Protein AF-A0A7C4WLZ7-F1 (afdb_monomer_lite)

pLDDT: mean 94.86, std 8.34, range [53.56, 98.69]

Secondary structure (DSSP, 8-state):
--TTTSSS---EE-TTT--EE-GGGEETTEEHHHHHHB-TTTSSSB-SEE-TTT--EE-GGGEEEETTEEEEHHHHHHTT-----

Radius of gyration: 16.03 Å; chains: 1; bounding box: 34×20×45 Å

Structure (mmCIF, N/CA/C/O backbone):
data_AF-A0A7C4WLZ7-F1
#
_entry.id   AF-A0A7C4WLZ7-F1
#
loop_
_atom_site.group_PDB
_atom_site.id
_atom_site.type_symbol
_atom_site.label_atom_id
_atom_site.label_alt_id
_atom_site.label_comp_id
_atom_site.label_asym_id
_atom_site.label_entity_id
_atom_site.label_seq_id
_atom_site.pdbx_PDB_ins_code
_atom_site.Cartn_x
_atom_site.Cartn_y
_atom_site.Cartn_z
_atom_site.occupancy
_atom_site.B_iso_or_equiv
_atom_site.auth_seq_id
_atom_site.auth_comp_id
_atom_site.auth_asym_id
_atom_site.auth_atom_id
_atom_site.pdbx_PDB_model_num
ATOM 1 N N . MET A 1 1 ? 6.759 -5.981 -22.118 1.00 95.00 1 MET A N 1
ATOM 2 C CA . MET A 1 1 ? 6.384 -4.550 -22.131 1.00 95.00 1 MET A CA 1
ATOM 3 C C . MET A 1 1 ? 6.158 -4.087 -20.696 1.00 95.00 1 MET A C 1
ATOM 5 O O . MET A 1 1 ? 5.784 -4.938 -19.898 1.00 95.00 1 MET A O 1
ATOM 9 N N . CYS A 1 2 ? 6.395 -2.812 -20.360 1.00 98.44 2 CYS A N 1
ATOM 10 C CA . CYS A 1 2 ? 6.009 -2.230 -19.066 1.00 98.44 2 CYS A CA 1
ATOM 11 C C . CYS A 1 2 ? 4.489 -2.287 -18.886 1.00 98.44 2 CYS A C 1
ATOM 13 O O . CYS A 1 2 ? 3.746 -1.848 -19.761 1.00 98.44 2 CYS A O 1
ATOM 15 N N . GLU A 1 3 ? 4.028 -2.802 -17.750 1.00 98.50 3 GLU A N 1
ATOM 16 C CA . GLU A 1 3 ? 2.597 -2.950 -17.463 1.00 98.50 3 GLU A CA 1
ATOM 17 C C . GLU A 1 3 ? 1.917 -1.652 -17.000 1.00 98.50 3 GLU A C 1
ATOM 19 O O . GLU A 1 3 ? 0.689 -1.599 -16.969 1.00 98.50 3 GLU A O 1
ATOM 24 N N . ILE A 1 4 ? 2.690 -0.609 -16.666 1.00 97.88 4 ILE A N 1
ATOM 25 C CA . ILE A 1 4 ? 2.170 0.708 -16.267 1.00 97.88 4 ILE A CA 1
ATOM 26 C C . ILE A 1 4 ? 2.097 1.636 -17.481 1.00 97.88 4 ILE A C 1
ATOM 28 O O . ILE A 1 4 ? 1.005 1.883 -17.984 1.00 97.88 4 ILE A O 1
ATOM 32 N N . CYS A 1 5 ? 3.234 2.108 -17.998 1.00 97.75 5 CYS A N 1
ATOM 33 C CA . CYS A 1 5 ? 3.224 3.068 -19.105 1.00 97.75 5 CYS A CA 1
ATOM 34 C C . CYS A 1 5 ? 2.906 2.454 -20.4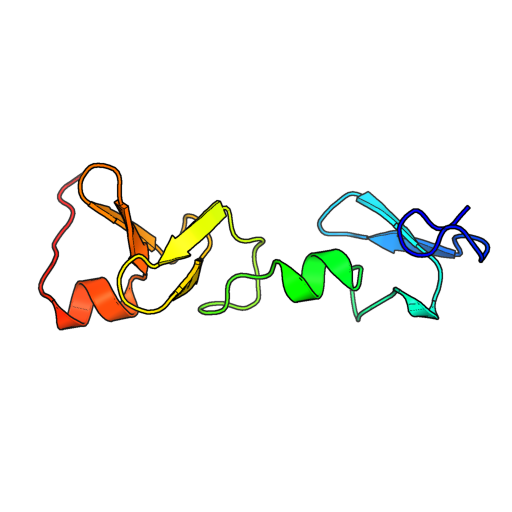76 1.00 97.75 5 CYS A C 1
ATOM 36 O O . CYS A 1 5 ? 2.514 3.175 -21.380 1.00 97.75 5 CYS A O 1
ATOM 38 N N . ARG A 1 6 ? 3.094 1.138 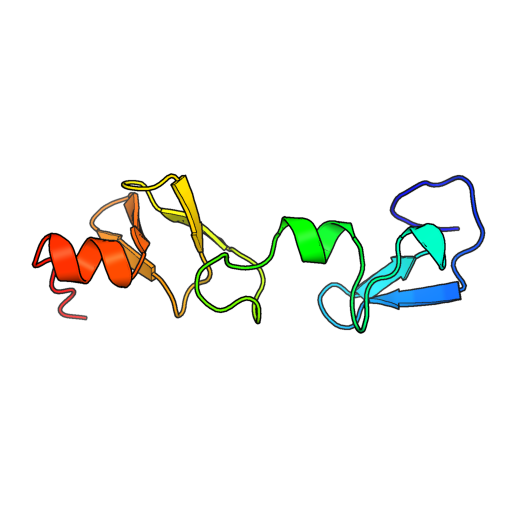-20.665 1.00 97.69 6 ARG A N 1
ATOM 39 C CA . ARG A 1 6 ? 2.950 0.430 -21.960 1.00 97.69 6 ARG A CA 1
ATOM 40 C C . ARG A 1 6 ? 3.812 0.958 -23.119 1.00 97.69 6 ARG A C 1
ATOM 42 O O . ARG A 1 6 ? 3.667 0.478 -24.237 1.00 97.69 6 ARG A O 1
ATOM 49 N N . GLU A 1 7 ? 4.740 1.871 -22.854 1.00 97.81 7 GLU A N 1
ATOM 50 C CA . GLU A 1 7 ? 5.611 2.485 -23.866 1.00 97.81 7 GLU A CA 1
ATOM 51 C C . GLU A 1 7 ? 7.025 1.891 -23.875 1.00 97.81 7 GLU A C 1
ATOM 53 O O . GLU A 1 7 ? 7.663 1.781 -24.920 1.00 97.81 7 GLU A O 1
ATOM 58 N N . LYS A 1 8 ? 7.537 1.507 -22.700 1.00 98.06 8 LYS A N 1
ATOM 59 C CA . LYS A 1 8 ? 8.933 1.084 -22.502 1.00 98.06 8 LYS A CA 1
ATOM 60 C C . LYS A 1 8 ? 9.040 -0.415 -22.234 1.00 98.06 8 LYS A C 1
ATOM 62 O O . LYS A 1 8 ? 8.111 -1.049 -21.727 1.00 98.06 8 LYS A O 1
ATOM 67 N N . ALA A 1 9 ? 10.208 -0.995 -22.511 1.00 98.19 9 ALA A N 1
ATOM 68 C CA . ALA A 1 9 ? 10.514 -2.365 -22.106 1.00 98.19 9 ALA A CA 1
ATOM 69 C C . ALA A 1 9 ? 10.495 -2.500 -20.570 1.00 98.19 9 ALA A C 1
ATOM 71 O O . ALA A 1 9 ? 10.916 -1.595 -19.852 1.00 98.19 9 ALA A O 1
ATOM 72 N N . ALA A 1 10 ? 9.998 -3.632 -20.063 1.00 97.94 10 ALA A N 1
ATOM 73 C CA . ALA A 1 10 ? 10.016 -3.910 -18.630 1.00 97.94 10 ALA A CA 1
ATOM 74 C C . ALA A 1 10 ? 11.372 -4.493 -18.228 1.00 97.94 10 ALA A C 1
ATOM 76 O O . ALA A 1 10 ? 11.780 -5.515 -18.783 1.00 97.94 10 ALA A O 1
ATOM 77 N N . THR A 1 11 ? 12.025 -3.865 -17.255 1.00 97.94 11 THR A N 1
ATOM 78 C CA . THR A 1 11 ? 13.366 -4.224 -16.771 1.00 97.94 11 THR A CA 1
ATOM 79 C C . THR A 1 11 ? 13.346 -4.793 -15.354 1.00 97.94 11 THR A C 1
ATOM 81 O O . THR A 1 11 ? 14.316 -5.421 -14.940 1.00 97.94 11 THR A O 1
ATOM 84 N N . ARG A 1 12 ? 12.242 -4.624 -14.614 1.00 97.44 12 ARG A N 1
ATOM 85 C CA . ARG A 1 12 ? 12.104 -5.042 -13.210 1.00 97.44 12 ARG A CA 1
ATOM 86 C C . ARG A 1 12 ? 10.748 -5.677 -12.934 1.00 97.44 12 ARG A C 1
ATOM 88 O O . ARG A 1 12 ? 9.790 -5.425 -13.662 1.00 97.44 12 ARG A O 1
ATOM 95 N N . THR A 1 13 ? 10.662 -6.437 -11.848 1.00 97.81 13 THR A N 1
ATOM 96 C CA . THR A 1 13 ? 9.421 -7.037 -11.340 1.00 97.81 13 THR A CA 1
ATOM 97 C C . THR A 1 13 ? 9.144 -6.493 -9.943 1.00 97.81 13 THR A C 1
ATOM 99 O O . THR A 1 13 ? 10.017 -6.536 -9.084 1.00 97.81 13 THR A O 1
ATOM 102 N N . CYS A 1 14 ? 7.948 -5.948 -9.717 1.00 97.19 14 CYS A N 1
ATOM 103 C CA . CYS A 1 14 ? 7.537 -5.396 -8.426 1.00 97.19 14 CYS A CA 1
ATOM 104 C C . CYS A 1 14 ? 7.387 -6.489 -7.368 1.00 97.19 14 CYS A C 1
ATOM 106 O O . CYS A 1 14 ? 6.600 -7.413 -7.553 1.00 97.19 14 CYS A O 1
ATOM 108 N N . GLU A 1 15 ? 8.061 -6.327 -6.228 1.00 95.25 15 GLU A N 1
ATOM 109 C CA . GLU A 1 15 ? 8.033 -7.303 -5.129 1.00 95.25 15 GLU A CA 1
ATOM 110 C C . GLU A 1 15 ? 6.681 -7.331 -4.394 1.00 95.25 15 GLU A C 1
ATOM 112 O O . GLU A 1 15 ? 6.330 -8.334 -3.784 1.00 95.25 15 GLU A O 1
ATOM 117 N N . LEU A 1 16 ? 5.888 -6.253 -4.490 1.00 94.12 16 LEU A N 1
ATOM 118 C CA . LEU A 1 16 ? 4.579 -6.147 -3.835 1.00 94.12 16 LEU A CA 1
ATOM 119 C C . LEU A 1 16 ? 3.409 -6.686 -4.667 1.00 94.12 16 LEU A C 1
ATOM 121 O O . LEU A 1 16 ? 2.471 -7.235 -4.100 1.00 94.12 16 LEU A O 1
ATOM 125 N N . CYS A 1 17 ? 3.412 -6.493 -5.990 1.00 95.62 17 CYS A N 1
ATOM 126 C CA . CYS A 1 17 ? 2.272 -6.870 -6.841 1.00 95.62 17 CYS A CA 1
ATOM 127 C C . CYS A 1 17 ? 2.622 -7.747 -8.047 1.00 95.62 17 CYS A C 1
ATOM 129 O O . CYS A 1 17 ? 1.728 -8.099 -8.810 1.00 95.62 17 CYS A O 1
ATOM 131 N N . GLY A 1 18 ? 3.901 -8.051 -8.275 1.00 96.56 18 GLY A N 1
ATOM 132 C CA . GLY A 1 18 ? 4.348 -8.904 -9.378 1.00 96.56 18 GLY A CA 1
ATOM 133 C C . GLY A 1 18 ? 4.364 -8.253 -10.765 1.00 96.56 18 GLY A C 1
ATOM 134 O O . GLY A 1 18 ? 4.874 -8.865 -11.700 1.00 96.56 18 GLY A O 1
ATOM 135 N N . ARG A 1 19 ? 3.868 -7.016 -10.929 1.00 97.31 19 ARG A N 1
ATOM 136 C CA . ARG A 1 19 ? 3.917 -6.307 -12.223 1.00 97.31 19 ARG A CA 1
ATOM 137 C C . ARG A 1 19 ? 5.351 -6.125 -12.711 1.00 97.31 19 ARG A C 1
ATOM 139 O O . ARG A 1 19 ? 6.223 -5.688 -11.956 1.00 97.31 19 ARG A O 1
ATOM 146 N N . ARG A 1 20 ? 5.565 -6.355 -14.000 1.00 98.25 20 ARG A N 1
ATOM 147 C CA . ARG A 1 20 ? 6.791 -6.053 -14.732 1.00 98.25 20 ARG A CA 1
ATOM 148 C C . ARG A 1 20 ? 6.765 -4.605 -15.214 1.00 98.25 20 ARG A C 1
ATOM 150 O O . ARG A 1 20 ? 5.903 -4.208 -15.999 1.00 98.25 20 ARG A O 1
ATOM 157 N N . VAL A 1 21 ? 7.725 -3.801 -14.768 1.00 98.50 21 VAL A N 1
ATOM 158 C CA . VAL A 1 21 ? 7.762 -2.355 -15.030 1.00 98.50 21 VAL A CA 1
ATOM 159 C C . VAL A 1 21 ? 9.112 -1.898 -15.574 1.00 98.50 21 VAL A C 1
ATOM 161 O O . VAL A 1 21 ? 10.125 -2.585 -15.432 1.00 98.50 21 VAL A O 1
ATOM 164 N N . CYS A 1 22 ? 9.112 -0.757 -16.261 1.00 98.44 22 CYS A N 1
ATOM 165 C CA . CYS A 1 22 ? 10.334 -0.073 -16.682 1.00 98.44 22 CYS A CA 1
ATOM 166 C C . CYS A 1 22 ? 10.951 0.713 -15.514 1.00 98.44 22 CYS A C 1
ATOM 168 O O . CYS A 1 22 ? 10.271 0.982 -14.524 1.00 98.44 22 CYS A O 1
ATOM 170 N N . ASP A 1 23 ? 12.207 1.144 -15.644 1.00 97.44 23 ASP A N 1
ATOM 171 C CA . ASP A 1 23 ? 12.905 1.890 -14.586 1.00 97.44 23 ASP A CA 1
ATOM 172 C C . ASP A 1 23 ? 12.226 3.217 -14.204 1.00 97.44 23 ASP A C 1
ATOM 174 O O . ASP A 1 23 ? 12.298 3.626 -13.051 1.00 97.44 23 ASP A O 1
ATOM 178 N N . ALA A 1 24 ? 11.514 3.873 -15.129 1.00 97.88 24 ALA A N 1
ATOM 179 C CA . ALA A 1 24 ? 10.791 5.117 -14.827 1.00 97.88 24 ALA A CA 1
ATOM 180 C C . ALA A 1 24 ? 9.593 4.899 -13.877 1.00 97.88 24 ALA A C 1
ATOM 182 O O . ALA A 1 24 ? 9.272 5.755 -13.051 1.00 97.88 24 ALA A O 1
ATOM 183 N N . ASP A 1 25 ? 8.967 3.725 -13.970 1.00 98.31 25 ASP A N 1
ATOM 184 C CA . ASP A 1 25 ? 7.838 3.313 -13.132 1.00 98.31 25 ASP A CA 1
ATOM 185 C C . ASP A 1 25 ? 8.291 2.503 -11.906 1.00 98.31 25 ASP A C 1
ATOM 187 O O . ASP A 1 25 ? 7.463 1.986 -11.152 1.00 98.31 25 ASP A O 1
ATOM 191 N N . TRP A 1 26 ? 9.603 2.368 -11.699 1.00 97.88 26 TRP A N 1
ATOM 192 C CA . TRP A 1 26 ? 10.179 1.703 -10.541 1.00 97.88 26 TRP A CA 1
ATOM 193 C C . TRP A 1 26 ? 10.358 2.674 -9.373 1.00 97.88 26 TRP A C 1
ATOM 195 O O . TRP A 1 26 ? 10.726 3.838 -9.535 1.00 97.88 26 TRP A O 1
ATOM 205 N N . ARG A 1 27 ? 10.113 2.166 -8.174 1.00 94.88 27 ARG A N 1
ATOM 206 C CA . ARG A 1 27 ? 10.435 2.743 -6.868 1.00 94.88 27 ARG A CA 1
ATOM 207 C C . ARG A 1 27 ? 11.235 1.705 -6.103 1.00 94.88 27 ARG A C 1
ATOM 209 O O . ARG A 1 27 ? 11.159 0.524 -6.417 1.00 94.88 27 ARG A O 1
ATOM 216 N N . SER A 1 28 ? 12.027 2.125 -5.127 1.00 88.12 28 SER A N 1
ATOM 217 C CA . SER A 1 28 ? 12.939 1.249 -4.381 1.00 88.12 28 SER A CA 1
ATOM 218 C C . SER A 1 28 ? 12.235 0.020 -3.765 1.00 88.12 28 SER A C 1
ATOM 220 O O . SER A 1 28 ? 11.775 0.078 -2.629 1.00 88.12 28 SER A O 1
ATOM 222 N N . GLY A 1 29 ? 12.155 -1.084 -4.525 1.00 90.81 29 GLY A N 1
ATOM 223 C CA . GLY A 1 29 ? 11.502 -2.357 -4.173 1.00 90.81 29 GLY A CA 1
ATOM 224 C C . GLY A 1 29 ? 10.109 -2.595 -4.792 1.00 90.81 29 GLY A C 1
ATOM 225 O O . GLY A 1 29 ? 9.591 -3.709 -4.753 1.00 90.81 29 GLY A O 1
ATOM 226 N N . TYR A 1 30 ? 9.461 -1.593 -5.393 1.00 96.81 30 TYR A N 1
ATOM 227 C CA . TYR A 1 30 ? 8.087 -1.724 -5.900 1.00 96.81 30 TYR A CA 1
ATOM 228 C C . TYR A 1 30 ? 7.768 -0.760 -7.046 1.00 96.81 30 TYR A C 1
ATOM 230 O O . TYR A 1 30 ? 8.556 0.107 -7.378 1.00 96.81 30 TYR A O 1
ATOM 238 N N . CYS A 1 31 ? 6.623 -0.905 -7.712 1.00 98.00 31 CYS A N 1
ATOM 239 C CA . CYS A 1 31 ? 6.255 -0.005 -8.807 1.00 98.00 31 CYS A CA 1
ATOM 240 C C . CYS A 1 31 ? 5.544 1.268 -8.316 1.00 98.00 31 CYS A C 1
ATOM 242 O O . CYS A 1 31 ? 4.944 1.281 -7.243 1.00 98.00 31 CYS A O 1
ATOM 244 N N . ALA A 1 32 ? 5.528 2.315 -9.141 1.00 97.88 32 ALA A N 1
ATOM 245 C CA . ALA A 1 32 ? 4.831 3.576 -8.866 1.00 97.88 32 ALA A CA 1
ATOM 246 C C . ALA A 1 32 ? 3.330 3.386 -8.557 1.00 97.88 32 ALA A C 1
ATOM 248 O O . ALA A 1 32 ? 2.752 4.114 -7.758 1.00 97.88 32 ALA A O 1
ATOM 249 N N . ALA A 1 33 ? 2.686 2.366 -9.135 1.00 97.69 33 ALA A N 1
ATOM 250 C CA . ALA A 1 33 ? 1.302 2.035 -8.791 1.00 97.69 33 ALA A CA 1
ATOM 251 C C . ALA A 1 33 ? 1.167 1.530 -7.343 1.00 97.69 33 ALA A C 1
ATOM 253 O O . ALA A 1 33 ? 0.227 1.910 -6.649 1.00 97.69 33 ALA A O 1
ATOM 254 N N . CYS A 1 34 ? 2.105 0.701 -6.873 1.00 97.50 34 CYS A N 1
ATOM 255 C CA . CYS A 1 34 ? 2.127 0.265 -5.479 1.00 97.50 34 CYS A CA 1
ATOM 256 C C . CYS A 1 34 ? 2.419 1.428 -4.532 1.00 97.50 34 CYS A C 1
ATOM 258 O O . CYS A 1 34 ? 1.755 1.505 -3.509 1.00 97.50 34 CYS A O 1
ATOM 260 N N . GLU A 1 35 ? 3.330 2.341 -4.887 1.00 97.31 35 GLU A N 1
ATOM 261 C CA . GLU A 1 35 ? 3.616 3.563 -4.114 1.00 97.31 35 GLU A CA 1
ATOM 262 C C . GLU A 1 35 ? 2.335 4.335 -3.779 1.00 97.31 35 GLU A C 1
ATOM 264 O O . GLU A 1 35 ? 2.054 4.611 -2.614 1.00 97.31 35 GLU A O 1
ATOM 269 N N . ASN A 1 36 ? 1.512 4.585 -4.799 1.00 96.75 36 ASN A N 1
ATOM 270 C CA . ASN A 1 36 ? 0.247 5.310 -4.672 1.00 96.75 36 ASN A CA 1
ATOM 271 C C . ASN A 1 36 ? -0.843 4.525 -3.928 1.00 96.75 36 ASN A C 1
ATOM 273 O O . ASN A 1 36 ? -1.835 5.109 -3.504 1.00 96.75 36 ASN A O 1
ATOM 277 N N . ALA A 1 37 ? -0.679 3.209 -3.783 1.00 97.75 37 ALA A N 1
ATOM 278 C CA . ALA A 1 37 ? -1.634 2.328 -3.123 1.00 97.75 37 ALA A CA 1
ATOM 279 C C . ALA A 1 37 ? -1.195 1.911 -1.710 1.00 97.75 37 ALA A C 1
ATOM 281 O O . ALA A 1 37 ? -1.929 1.175 -1.044 1.00 97.75 37 ALA A O 1
ATOM 282 N N . LEU A 1 38 ? -0.017 2.340 -1.238 1.00 97.81 38 LEU A N 1
ATOM 283 C CA . LEU A 1 38 ? 0.469 2.020 0.101 1.00 97.81 38 LEU A CA 1
ATOM 284 C C . LEU A 1 38 ? -0.454 2.595 1.179 1.00 97.81 38 LEU A C 1
ATOM 286 O O . LEU A 1 38 ? -1.002 3.690 1.068 1.00 97.81 38 LEU A O 1
ATOM 290 N N . CYS A 1 39 ? -0.576 1.857 2.279 1.00 98.31 39 CYS A N 1
ATOM 291 C CA . CYS A 1 39 ? -1.196 2.357 3.490 1.00 98.31 39 CYS A CA 1
ATOM 292 C C . CYS A 1 39 ? -0.464 3.615 3.969 1.00 98.31 39 CYS A C 1
ATOM 294 O O . CYS A 1 39 ? 0.721 3.569 4.287 1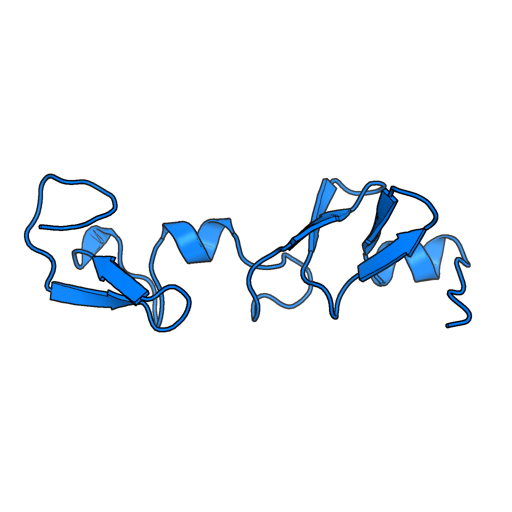.00 98.31 39 CYS A O 1
ATOM 296 N N . GLN A 1 40 ? -1.201 4.710 4.118 1.00 98.44 40 GLN A N 1
ATOM 297 C CA . GLN A 1 40 ? -0.683 6.008 4.559 1.00 98.44 40 GLN A CA 1
ATOM 298 C C . GLN A 1 40 ? -0.519 6.109 6.087 1.00 98.44 40 GLN A C 1
ATOM 300 O O . GLN A 1 40 ? -0.306 7.194 6.623 1.00 98.44 40 GLN A O 1
ATOM 305 N N . VAL A 1 41 ? -0.670 4.989 6.804 1.00 97.94 41 VAL A N 1
ATOM 306 C CA . VAL A 1 41 ? -0.364 4.874 8.239 1.00 97.94 41 VAL A CA 1
ATOM 307 C C . VAL A 1 41 ? 0.988 4.192 8.432 1.00 97.94 41 VAL A C 1
ATOM 309 O O . VAL A 1 41 ? 1.835 4.716 9.144 1.00 97.94 41 VAL A O 1
ATOM 312 N N . CYS A 1 42 ? 1.214 3.037 7.795 1.00 97.56 42 CYS A N 1
ATOM 313 C CA . CYS A 1 42 ? 2.448 2.272 7.996 1.00 97.56 42 CYS A CA 1
ATOM 314 C C . CYS A 1 42 ? 3.450 2.339 6.840 1.00 97.56 42 CYS A C 1
ATOM 316 O O . CYS A 1 42 ? 4.593 1.948 7.050 1.00 97.56 42 CYS A O 1
ATOM 318 N N . HIS A 1 43 ? 3.046 2.765 5.637 1.00 95.50 43 HIS A N 1
ATOM 319 C CA . HIS A 1 43 ? 3.866 2.797 4.415 1.00 95.50 43 HIS A CA 1
ATOM 320 C C . HIS A 1 43 ? 4.543 1.462 4.043 1.00 95.50 43 HIS A C 1
ATOM 322 O O . HIS A 1 43 ? 5.521 1.440 3.304 1.00 95.50 43 HIS A O 1
ATOM 328 N N . LYS A 1 44 ? 4.023 0.335 4.550 1.00 93.56 44 LYS A N 1
ATOM 329 C CA . LYS A 1 44 ? 4.617 -1.005 4.376 1.00 93.56 44 LYS A CA 1
ATOM 330 C C . LYS A 1 44 ? 3.758 -1.969 3.564 1.00 93.56 44 LYS A C 1
ATOM 332 O O . LYS A 1 44 ? 4.291 -2.867 2.926 1.00 93.56 44 LYS A O 1
ATOM 337 N N . ARG A 1 45 ? 2.432 -1.824 3.620 1.00 95.62 45 ARG A N 1
ATOM 338 C CA . ARG A 1 45 ? 1.465 -2.748 3.004 1.00 95.62 45 ARG A CA 1
ATOM 339 C C . ARG A 1 45 ? 0.552 -1.999 2.053 1.00 95.62 45 ARG A C 1
ATOM 341 O O . ARG A 1 45 ? 0.273 -0.822 2.285 1.00 95.62 45 ARG A O 1
ATOM 348 N N . LEU A 1 46 ? 0.056 -2.690 1.032 1.00 96.88 46 LEU A N 1
ATOM 349 C CA . LEU A 1 46 ? -0.986 -2.153 0.163 1.00 96.88 46 LEU A CA 1
ATOM 350 C C . LEU A 1 46 ? -2.268 -1.908 0.966 1.00 96.88 46 LEU A C 1
ATOM 352 O O . LEU A 1 46 ? -2.586 -2.633 1.911 1.00 96.88 46 LEU A O 1
ATOM 356 N N . SER A 1 47 ? -2.970 -0.843 0.609 1.00 98.06 47 SER A N 1
ATOM 357 C CA . SER A 1 47 ? -4.265 -0.521 1.186 1.00 98.06 47 SER A CA 1
ATOM 358 C C . SER A 1 47 ? -5.352 -1.467 0.684 1.00 98.06 47 SER A C 1
ATOM 360 O O . SER A 1 47 ? -5.325 -1.928 -0.454 1.00 98.06 47 SER A O 1
ATOM 362 N N . VAL A 1 48 ? -6.312 -1.749 1.563 1.00 97.19 48 VAL A N 1
ATOM 363 C CA . VAL A 1 48 ? -7.529 -2.527 1.267 1.00 97.19 48 VAL A CA 1
ATOM 364 C C . VAL A 1 48 ? -8.768 -1.628 1.198 1.00 97.19 48 VAL A C 1
ATOM 366 O O . VAL A 1 48 ? -9.859 -2.079 0.870 1.00 97.19 48 VAL A O 1
ATOM 369 N N . GLY A 1 49 ? -8.609 -0.344 1.521 1.00 97.25 49 GLY A N 1
ATOM 370 C CA . GLY A 1 49 ? -9.653 0.669 1.477 1.00 97.25 49 GLY A CA 1
ATOM 371 C C . GLY A 1 49 ? -9.153 1.991 2.047 1.00 97.25 49 GLY A C 1
ATOM 372 O O . GLY A 1 49 ? -7.948 2.202 2.207 1.00 97.25 49 GLY A O 1
ATOM 373 N N . TYR A 1 50 ? -10.087 2.871 2.390 1.00 98.31 50 TYR A N 1
ATOM 374 C CA . TYR A 1 50 ? -9.807 4.171 2.991 1.00 98.31 50 TYR A CA 1
ATOM 375 C C . TYR A 1 50 ? -10.477 4.302 4.361 1.00 98.31 50 TYR A C 1
ATOM 377 O O . TYR A 1 50 ? -11.490 3.662 4.643 1.00 98.31 50 TYR A O 1
ATOM 385 N N . CYS A 1 51 ? -9.899 5.134 5.223 1.00 98.31 51 CYS A N 1
ATOM 386 C CA . CYS A 1 51 ? -10.508 5.522 6.485 1.00 98.31 51 CYS A CA 1
ATOM 387 C C . CYS A 1 51 ? -11.729 6.408 6.212 1.00 98.31 51 CYS A C 1
ATOM 389 O O . CYS A 1 51 ? -11.586 7.479 5.626 1.00 98.31 51 CYS A O 1
ATOM 391 N N . ALA A 1 52 ? -12.904 6.014 6.695 1.00 98.12 52 ALA A N 1
ATOM 392 C CA . ALA A 1 52 ? -14.139 6.782 6.551 1.00 98.12 52 ALA A CA 1
ATOM 393 C C . ALA A 1 52 ? -14.103 8.146 7.268 1.00 98.12 52 ALA A C 1
ATOM 395 O O . ALA A 1 52 ? -14.912 9.013 6.960 1.00 98.12 52 ALA A O 1
ATOM 396 N N . VAL A 1 53 ? -13.164 8.344 8.202 1.00 98.12 53 VAL A N 1
ATOM 397 C CA . VAL A 1 53 ? -13.011 9.590 8.970 1.00 98.12 53 VAL A CA 1
ATOM 398 C C . VAL A 1 53 ? -12.046 10.560 8.287 1.00 98.12 53 VAL A C 1
ATOM 400 O O . VAL A 1 53 ? -12.382 11.719 8.081 1.00 98.12 53 VAL A O 1
ATOM 403 N N . CYS A 1 54 ? -10.841 10.103 7.928 1.00 98.31 54 CYS A N 1
ATOM 404 C CA . CYS A 1 54 ? -9.774 10.984 7.430 1.00 98.31 54 CYS A CA 1
ATOM 405 C C . CYS A 1 54 ? -9.388 10.762 5.960 1.00 98.31 54 CYS A C 1
ATOM 407 O O . CYS A 1 54 ? -8.457 11.398 5.474 1.00 98.31 54 CYS A O 1
ATOM 409 N N . GLY A 1 55 ? -10.035 9.832 5.256 1.00 98.31 55 GLY A N 1
ATOM 410 C CA . GLY A 1 55 ? -9.796 9.552 3.836 1.00 98.31 55 GLY A CA 1
ATOM 411 C C . GLY A 1 55 ? -8.481 8.834 3.514 1.00 98.31 55 GLY A C 1
ATOM 412 O O . GLY A 1 55 ? -8.285 8.419 2.376 1.00 98.31 55 GLY A O 1
ATOM 413 N N . LYS A 1 56 ? -7.585 8.641 4.493 1.00 98.56 56 LYS A N 1
ATOM 414 C CA . LYS A 1 56 ? -6.303 7.952 4.277 1.00 98.56 56 LYS A CA 1
ATOM 415 C C . LYS A 1 56 ? -6.502 6.516 3.799 1.00 98.56 56 LYS A C 1
ATOM 417 O O . LYS A 1 56 ? -7.301 5.782 4.379 1.00 98.56 56 LYS A O 1
ATOM 422 N N . LEU A 1 57 ? -5.696 6.089 2.832 1.00 98.69 57 LEU A N 1
ATOM 423 C CA . LEU A 1 57 ? -5.556 4.690 2.440 1.00 98.69 57 LEU A CA 1
ATOM 424 C C . LEU A 1 57 ? -5.014 3.857 3.607 1.00 98.69 57 LEU A C 1
ATOM 426 O O . LEU A 1 57 ? -4.004 4.201 4.231 1.00 98.69 57 LEU A O 1
ATOM 430 N N . VAL A 1 58 ? -5.663 2.733 3.896 1.00 98.56 58 VAL A N 1
ATOM 431 C CA . VAL A 1 58 ? -5.353 1.881 5.050 1.00 98.56 58 VAL A CA 1
ATOM 432 C C . VAL A 1 58 ? -5.276 0.411 4.672 1.00 98.56 58 VAL A C 1
ATOM 434 O O . VAL A 1 58 ? -6.074 -0.081 3.876 1.00 98.56 58 VAL A O 1
ATOM 437 N N . CYS A 1 59 ? -4.299 -0.295 5.240 1.00 97.94 59 CYS A N 1
ATOM 438 C CA . CYS A 1 59 ? -4.235 -1.751 5.181 1.00 97.94 59 CYS A CA 1
ATOM 439 C C . CYS A 1 59 ? -5.071 -2.374 6.306 1.00 97.94 59 CYS A C 1
ATOM 441 O O . CYS A 1 59 ? -5.526 -1.679 7.219 1.00 97.94 59 CYS A O 1
ATOM 443 N N . GLU A 1 60 ? -5.246 -3.689 6.238 1.00 96.50 60 GLU A N 1
ATOM 444 C CA . GLU A 1 60 ? -6.000 -4.468 7.221 1.00 96.50 60 GLU A CA 1
ATOM 445 C C . GLU A 1 60 ? -5.474 -4.260 8.652 1.00 96.50 60 GLU A C 1
ATOM 447 O O . GLU A 1 60 ? -6.239 -3.886 9.529 1.00 96.50 60 GLU A O 1
ATOM 452 N N . ASP A 1 61 ? -4.157 -4.332 8.862 1.00 97.31 61 ASP A N 1
ATOM 453 C CA . ASP A 1 61 ? -3.537 -4.173 10.190 1.00 97.31 61 ASP A CA 1
ATOM 454 C C . ASP A 1 61 ? -3.634 -2.756 10.779 1.00 97.31 61 ASP A C 1
ATOM 456 O O . ASP A 1 61 ? -3.496 -2.563 11.986 1.00 97.31 61 ASP A O 1
ATOM 460 N N . CYS A 1 62 ? -3.790 -1.735 9.932 1.00 98.00 62 CYS A N 1
ATOM 461 C CA . CYS A 1 62 ? -3.837 -0.333 10.359 1.00 98.00 62 CYS A CA 1
ATOM 462 C C . CYS A 1 62 ? -5.262 0.223 10.375 1.00 98.00 62 CYS A C 1
ATOM 464 O O . CYS A 1 62 ? -5.451 1.444 10.429 1.00 98.00 62 CYS A O 1
ATOM 466 N N . SER A 1 63 ? -6.263 -0.651 10.313 1.00 97.12 63 SER A N 1
ATOM 467 C CA . SER A 1 63 ? -7.662 -0.264 10.378 1.00 97.12 63 SER A CA 1
ATOM 468 C C . SER A 1 63 ? -8.503 -1.259 11.159 1.00 97.12 63 SER A C 1
ATOM 470 O O . SER A 1 63 ? -8.124 -2.401 11.385 1.00 97.12 63 SER A O 1
ATOM 472 N N . ILE A 1 64 ? -9.662 -0.781 11.584 1.00 96.00 64 ILE A N 1
ATOM 473 C CA . ILE A 1 64 ? -10.733 -1.582 12.148 1.00 96.00 64 ILE A CA 1
ATOM 474 C C . ILE A 1 64 ? -11.960 -1.466 11.248 1.00 96.00 64 ILE A C 1
ATOM 476 O O . ILE A 1 64 ? -12.136 -0.467 10.540 1.00 96.00 64 ILE A O 1
ATOM 480 N N . GLU A 1 65 ? -12.820 -2.473 11.297 1.00 94.94 65 GLU A N 1
ATOM 481 C CA . GLU A 1 65 ? -14.151 -2.399 10.703 1.00 94.94 65 GLU A CA 1
ATOM 482 C C . GLU A 1 65 ? -15.143 -1.926 11.768 1.00 94.94 65 GLU A C 1
ATOM 484 O O . GLU A 1 65 ? -15.190 -2.453 12.880 1.00 94.94 65 GLU A O 1
ATOM 489 N N . PHE A 1 66 ? -15.909 -0.892 11.436 1.00 90.94 66 PHE A N 1
ATOM 490 C CA . PHE A 1 66 ? -16.975 -0.345 12.262 1.00 90.94 66 PHE A CA 1
ATOM 491 C C . PHE A 1 66 ? -18.261 -0.329 11.430 1.00 90.94 66 PHE A C 1
ATOM 493 O O . PHE A 1 66 ? -18.494 0.567 10.613 1.00 90.94 66 PHE A O 1
ATOM 500 N N . GLY A 1 67 ? -19.072 -1.379 11.582 1.00 90.06 67 GLY A N 1
ATOM 501 C CA . GLY A 1 67 ? -20.162 -1.668 10.649 1.00 90.06 67 GLY A CA 1
ATOM 502 C C . GLY A 1 67 ? -19.611 -1.966 9.252 1.00 90.06 67 GLY A C 1
ATOM 503 O O . GLY A 1 67 ? -18.725 -2.798 9.102 1.00 90.06 67 GLY A O 1
ATOM 504 N N . VAL A 1 68 ? -20.117 -1.265 8.233 1.00 90.62 68 VAL A N 1
ATOM 505 C CA . VAL A 1 68 ? -19.620 -1.366 6.844 1.00 90.62 68 VAL A CA 1
ATOM 506 C C . VAL A 1 68 ? -18.446 -0.425 6.550 1.00 90.62 68 VAL A C 1
ATOM 508 O O . VAL A 1 68 ? -17.878 -0.461 5.460 1.00 90.62 68 VAL A O 1
ATOM 511 N N . ALA A 1 69 ? -18.104 0.457 7.493 1.00 94.62 69 ALA A N 1
ATOM 512 C CA . ALA A 1 69 ? -17.045 1.439 7.326 1.00 94.62 69 ALA A CA 1
ATOM 513 C C . ALA A 1 69 ? -15.707 0.901 7.841 1.00 94.62 69 ALA A C 1
ATOM 515 O O . ALA A 1 69 ? -15.641 0.181 8.836 1.00 94.62 69 ALA A O 1
ATOM 516 N N . ARG A 1 70 ? -14.618 1.318 7.195 1.00 96.19 70 ARG A N 1
ATOM 517 C CA . ARG A 1 70 ? -13.252 1.072 7.663 1.00 96.19 70 ARG A CA 1
ATOM 518 C C . ARG A 1 70 ? -12.705 2.342 8.300 1.00 96.19 70 ARG A C 1
ATOM 520 O O . ARG A 1 70 ? -12.797 3.413 7.708 1.00 96.19 70 ARG A O 1
ATOM 527 N N . VAL A 1 71 ? -12.129 2.244 9.494 1.00 97.75 71 VAL A N 1
ATOM 528 C CA . VAL A 1 71 ? -11.571 3.389 10.234 1.00 97.75 71 VAL A CA 1
ATOM 529 C C . VAL A 1 71 ? -10.121 3.085 10.590 1.00 97.75 71 VAL A C 1
ATOM 531 O O . VAL A 1 71 ? -9.820 1.995 11.066 1.00 97.75 71 VAL A O 1
ATOM 534 N N . CYS A 1 72 ? -9.196 4.013 10.330 1.00 98.19 72 CYS A N 1
ATOM 535 C CA . CYS A 1 72 ? -7.794 3.811 10.694 1.00 98.19 72 CYS A CA 1
ATOM 536 C C . CYS A 1 72 ? -7.632 3.753 12.217 1.00 98.19 72 CYS A C 1
ATOM 538 O O . CYS A 1 72 ? -8.389 4.386 12.950 1.00 98.19 72 CYS A O 1
ATOM 540 N N . THR A 1 73 ? -6.617 3.038 12.696 1.00 96.81 73 THR A N 1
ATOM 541 C CA . THR A 1 73 ? -6.368 2.884 14.140 1.00 96.81 73 THR A CA 1
ATOM 542 C C . THR A 1 73 ? -6.141 4.216 14.859 1.00 96.81 73 THR A C 1
ATOM 544 O O . THR A 1 73 ? -6.508 4.340 16.023 1.00 96.81 73 THR A O 1
ATOM 547 N N . LEU A 1 74 ? -5.605 5.227 14.164 1.00 97.31 74 LEU A N 1
ATOM 548 C CA . LEU A 1 74 ? -5.420 6.575 14.712 1.00 97.31 74 LEU A CA 1
ATOM 549 C C . LEU A 1 74 ? -6.769 7.257 15.003 1.00 97.31 74 LEU A C 1
ATOM 551 O O . LEU A 1 74 ? -7.019 7.653 16.135 1.00 97.31 74 LEU A O 1
ATOM 555 N N . CYS A 1 75 ? -7.675 7.314 14.020 1.00 97.56 75 CYS A N 1
ATOM 556 C CA . CYS A 1 75 ? -9.008 7.894 14.215 1.00 97.56 75 CYS A CA 1
ATOM 557 C C . CYS A 1 75 ? -9.872 7.048 15.159 1.00 97.56 75 CYS A C 1
ATOM 559 O O . CYS A 1 75 ? -10.675 7.591 15.908 1.00 97.56 75 CYS A O 1
ATOM 561 N N . ALA A 1 76 ? -9.718 5.721 15.141 1.00 96.31 76 ALA A N 1
ATOM 562 C CA . ALA A 1 76 ? -10.427 4.840 16.064 1.00 96.31 76 ALA A CA 1
ATOM 563 C C . ALA A 1 76 ? -10.070 5.149 17.525 1.00 96.31 76 ALA A C 1
ATOM 565 O O . ALA A 1 76 ? -10.968 5.235 18.361 1.00 96.31 76 ALA A O 1
ATOM 566 N N . LEU A 1 77 ? -8.782 5.374 17.812 1.00 95.31 77 LEU A N 1
ATOM 567 C CA . LEU A 1 77 ? -8.307 5.767 19.136 1.00 95.31 77 LEU A CA 1
ATOM 568 C C . LEU A 1 77 ? -8.878 7.127 19.563 1.00 95.31 77 LEU A C 1
ATOM 570 O O . LEU A 1 77 ? -9.394 7.242 20.670 1.00 95.31 77 LEU A O 1
ATOM 574 N N . GLU A 1 78 ? -8.832 8.129 18.681 1.00 95.81 78 GLU A N 1
ATOM 575 C CA . GLU A 1 78 ? -9.374 9.474 18.943 1.00 95.81 78 GLU A CA 1
ATOM 576 C C . GLU A 1 78 ? -10.883 9.461 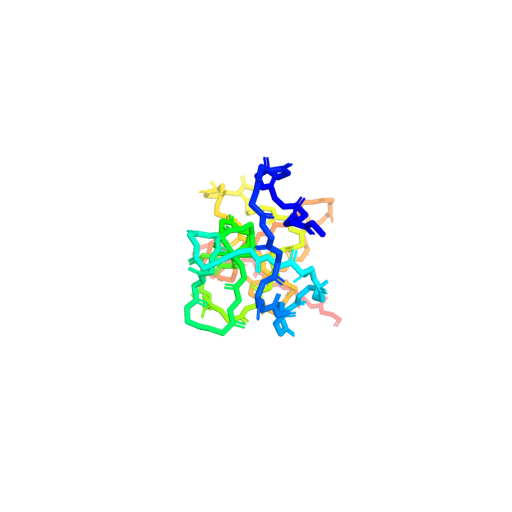19.230 1.00 95.81 78 GLU A C 1
ATOM 578 O O . GLU A 1 78 ? -11.366 10.218 20.068 1.00 95.81 78 GLU A O 1
ATOM 583 N N . LEU A 1 79 ? -11.627 8.579 18.559 1.00 94.25 79 LEU A N 1
ATOM 584 C CA . LEU A 1 79 ? -13.077 8.439 18.709 1.00 94.25 79 LEU A CA 1
ATOM 585 C C . LEU A 1 79 ? -13.49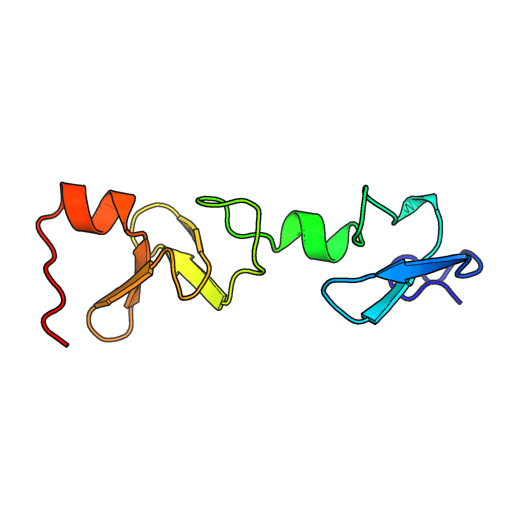1 7.465 19.826 1.00 94.25 79 LEU A C 1
ATOM 587 O O . LEU A 1 79 ? -14.685 7.278 20.055 1.00 94.25 79 LEU A O 1
ATOM 591 N N . GLY A 1 80 ? -12.539 6.811 20.500 1.00 92.75 80 GLY A N 1
ATOM 592 C CA . GLY A 1 80 ? -12.835 5.793 21.513 1.00 92.75 80 GLY A CA 1
ATOM 593 C C . GLY A 1 80 ? -13.529 4.544 20.953 1.00 92.75 80 GLY A C 1
ATOM 594 O O . GLY A 1 80 ? -14.230 3.841 21.684 1.00 92.75 80 GLY A O 1
ATOM 595 N N . LEU A 1 81 ? -13.356 4.258 19.659 1.00 86.38 81 LEU A N 1
ATOM 596 C CA . LEU A 1 81 ? -13.919 3.074 19.017 1.00 86.38 81 LEU A CA 1
ATOM 597 C C . LEU A 1 81 ? -13.100 1.848 19.417 1.00 86.38 81 LEU A C 1
ATOM 599 O O . LEU A 1 81 ? -11.943 1.705 19.027 1.00 86.38 81 LEU A O 1
ATOM 603 N N . ASN A 1 82 ? -13.714 0.942 20.175 1.00 71.94 82 ASN A N 1
ATOM 604 C CA . ASN A 1 82 ? -13.093 -0.316 20.573 1.00 71.94 82 ASN A CA 1
ATOM 605 C C . ASN A 1 82 ? -13.756 -1.471 19.823 1.00 71.94 82 ASN A C 1
ATOM 607 O O . ASN A 1 82 ? -14.938 -1.756 20.022 1.00 71.94 82 ASN A O 1
ATOM 611 N N . THR A 1 83 ? -12.997 -2.150 18.966 1.00 57.84 83 THR A N 1
ATOM 612 C CA . THR A 1 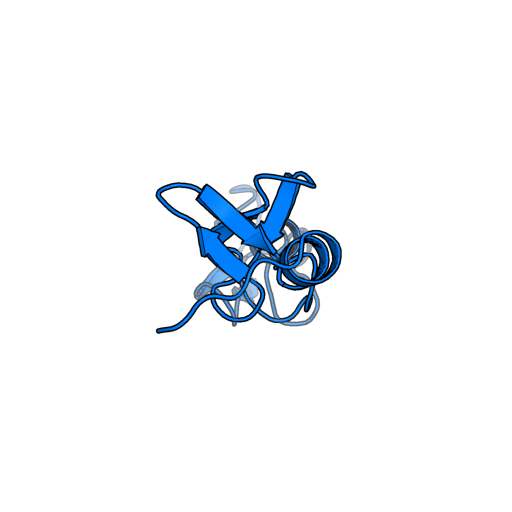83 ? -13.454 -3.383 18.327 1.00 57.84 83 THR A CA 1
ATOM 613 C C . THR A 1 83 ? -13.160 -4.550 19.252 1.00 57.84 83 THR A C 1
ATOM 615 O O . THR A 1 83 ? -12.056 -5.087 19.284 1.00 57.84 83 THR A O 1
ATOM 618 N N . ARG A 1 84 ? -14.160 -4.961 20.036 1.00 54.94 84 ARG A N 1
ATOM 619 C CA . ARG A 1 84 ? -14.150 -6.333 20.548 1.00 54.94 84 ARG A CA 1
ATOM 620 C C . ARG A 1 84 ? -14.321 -7.243 19.329 1.00 54.94 84 ARG A C 1
ATOM 622 O O . ARG A 1 84 ? -15.389 -7.226 18.723 1.00 54.94 84 ARG A O 1
ATOM 629 N N . ARG A 1 85 ? -13.247 -7.927 18.932 1.00 53.56 85 ARG A N 1
ATOM 630 C CA . ARG A 1 85 ? -13.357 -9.158 18.141 1.00 53.56 85 ARG A CA 1
ATOM 631 C C . ARG A 1 85 ? -13.952 -10.255 19.012 1.00 53.56 85 ARG A C 1
ATOM 633 O O . ARG A 1 85 ? -13.608 -10.278 20.216 1.00 53.56 85 ARG A O 1
#

Sequence (85 aa):
MCEICREKAATRTCELCGRRVCDADWRSGYCAACENALCQVCHKRLSVGYCAVCGKLVCEDCSIEFGVARVCTLCALELGLNTRR

Foldseek 3Di:
DQPPPVPDDFDDAAPQPRGGHDPVQDDDRGGVVQQVQAFPPPSPHGFPAAAPPPRTGHHPVQWDDDPPGIHGPVVCVVVVPDDDD